Protein AF-A0A225V503-F1 (afdb_monomer_lite)

Radius of gyration: 16.39 Å; chains: 1; bounding box: 32×23×48 Å

Secondary structure (DSSP, 8-state):
-HHHHHH---S--------TT-HHHHTTSPTT--GGG-HHHHHHHHHHHHHHHHHHHHTTTT--

Structure (mmCIF, N/CA/C/O backbone):
data_AF-A0A225V503-F1
#
_entry.id   AF-A0A225V503-F1
#
loop_
_atom_site.group_PDB
_atom_site.id
_atom_site.type_symbol
_atom_site.label_atom_id
_atom_site.label_alt_id
_atom_site.label_comp_id
_atom_site.label_asym_id
_atom_site.label_entity_id
_atom_site.label_seq_id
_atom_site.pdbx_PDB_ins_code
_atom_site.Cartn_x
_atom_site.Cartn_y
_atom_site.Cartn_z
_atom_site.occupancy
_atom_site.B_iso_or_equiv
_atom_site.auth_seq_id
_atom_site.auth_comp_id
_atom_site.auth_asym_id
_atom_site.auth_atom_id
_atom_site.pdbx_PDB_model_num
ATOM 1 N N . MET A 1 1 ? 1.671 -14.326 -27.336 1.00 62.78 1 MET A N 1
ATOM 2 C CA . MET A 1 1 ? 2.860 -13.553 -27.767 1.00 62.78 1 MET A CA 1
ATOM 3 C C . MET A 1 1 ? 2.533 -12.308 -28.607 1.00 62.78 1 MET A C 1
ATOM 5 O O . MET A 1 1 ? 3.469 -11.642 -29.017 1.00 62.78 1 MET A O 1
ATOM 9 N N . ALA A 1 2 ? 1.263 -11.949 -28.859 1.00 83.50 2 ALA A N 1
ATOM 10 C CA . ALA A 1 2 ? 0.934 -10.755 -29.654 1.00 83.50 2 ALA A CA 1
ATOM 11 C C . ALA A 1 2 ? 1.405 -9.446 -28.989 1.00 83.50 2 ALA A C 1
ATOM 13 O O . ALA A 1 2 ? 2.101 -8.669 -29.625 1.00 83.50 2 ALA A O 1
ATOM 14 N N . ILE A 1 3 ? 1.144 -9.285 -27.685 1.00 81.44 3 ILE A N 1
ATOM 15 C CA . ILE A 1 3 ? 1.554 -8.099 -26.910 1.00 81.44 3 ILE A CA 1
ATOM 16 C C . ILE A 1 3 ? 3.079 -7.936 -26.901 1.00 81.44 3 ILE A C 1
ATOM 18 O O . ILE A 1 3 ? 3.573 -6.905 -27.318 1.00 81.44 3 ILE A O 1
ATOM 22 N N . VAL A 1 4 ? 3.843 -8.981 -26.551 1.00 84.62 4 VAL A N 1
ATOM 23 C CA . VAL A 1 4 ? 5.325 -8.942 -26.567 1.00 84.62 4 VAL A CA 1
ATOM 24 C C . VAL A 1 4 ? 5.889 -8.595 -27.949 1.00 84.62 4 VAL A C 1
ATOM 26 O O . VAL A 1 4 ? 6.941 -7.972 -28.054 1.00 84.62 4 VAL A O 1
ATOM 29 N N . ARG A 1 5 ? 5.200 -8.995 -29.023 1.00 81.94 5 ARG A N 1
ATOM 30 C CA . ARG A 1 5 ? 5.617 -8.690 -30.394 1.00 81.94 5 ARG A CA 1
ATOM 31 C C . ARG A 1 5 ? 5.376 -7.222 -30.767 1.00 81.94 5 ARG A C 1
ATOM 33 O O . ARG A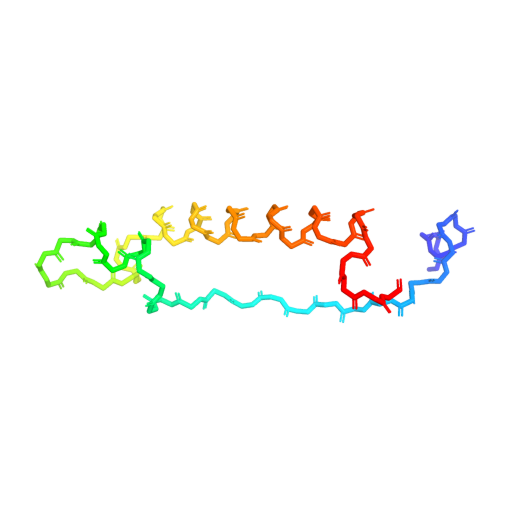 1 5 ? 6.134 -6.701 -31.574 1.00 81.94 5 ARG A O 1
ATOM 40 N N . GLU A 1 6 ? 4.359 -6.577 -30.195 1.00 88.25 6 GLU A N 1
ATOM 41 C CA . GLU A 1 6 ? 4.077 -5.145 -30.382 1.00 88.25 6 GLU A CA 1
ATOM 42 C C . GLU A 1 6 ? 4.867 -4.244 -29.425 1.00 88.25 6 GLU A C 1
ATOM 44 O O . GLU A 1 6 ? 5.377 -3.211 -29.845 1.00 88.25 6 GLU A O 1
ATOM 49 N N . THR A 1 7 ? 4.979 -4.618 -28.149 1.00 83.69 7 THR A N 1
ATOM 50 C CA . THR A 1 7 ? 5.506 -3.749 -27.080 1.00 83.69 7 THR A CA 1
ATOM 51 C C . THR A 1 7 ? 6.909 -4.126 -26.611 1.00 83.69 7 THR A C 1
ATOM 53 O O . THR A 1 7 ? 7.466 -3.454 -25.749 1.00 83.69 7 THR A O 1
ATOM 56 N N . GLY A 1 8 ? 7.487 -5.204 -27.144 1.00 85.75 8 GLY A N 1
ATOM 57 C CA . GLY A 1 8 ? 8.744 -5.764 -26.656 1.00 85.75 8 GLY A CA 1
ATOM 58 C C . GLY A 1 8 ? 8.566 -6.655 -25.424 1.00 85.75 8 GLY A C 1
ATOM 59 O O . GLY A 1 8 ? 7.487 -6.755 -24.830 1.00 85.75 8 GLY A O 1
ATOM 60 N N . ALA A 1 9 ? 9.637 -7.364 -25.062 1.00 86.25 9 ALA A N 1
ATOM 61 C CA . ALA A 1 9 ? 9.646 -8.211 -23.876 1.00 86.25 9 ALA A CA 1
ATOM 62 C C . ALA A 1 9 ? 9.709 -7.340 -22.610 1.00 86.25 9 ALA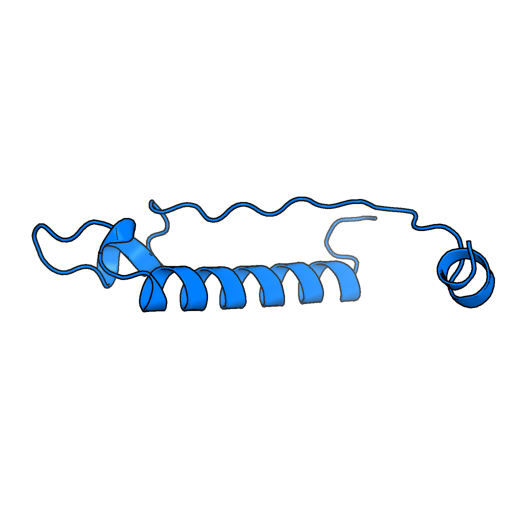 A C 1
ATOM 64 O O . ALA A 1 9 ? 10.534 -6.431 -22.556 1.00 86.25 9 ALA A O 1
ATOM 65 N N . PRO A 1 10 ? 8.877 -7.607 -21.590 1.00 82.56 10 PRO A N 1
ATOM 66 C CA . PRO A 1 10 ? 8.935 -6.861 -20.342 1.00 82.56 10 PRO A CA 1
ATOM 67 C C . PRO A 1 10 ? 10.277 -7.096 -19.646 1.00 82.56 10 PRO A C 1
ATOM 69 O O . PRO A 1 10 ? 10.710 -8.236 -19.478 1.00 82.56 10 PRO A O 1
ATOM 72 N N . ASN A 1 11 ? 10.912 -6.012 -19.208 1.00 83.69 11 ASN A N 1
ATOM 73 C CA . ASN A 1 11 ? 12.172 -6.061 -18.465 1.00 83.69 11 ASN A CA 1
ATOM 74 C C . ASN A 1 11 ? 11.967 -6.214 -16.950 1.00 83.69 11 ASN A C 1
ATOM 76 O O . ASN A 1 11 ? 12.893 -6.611 -16.248 1.00 83.69 11 ASN A O 1
ATOM 80 N N . LEU A 1 12 ? 10.767 -5.912 -16.445 1.00 84.62 12 LEU A N 1
ATOM 81 C CA . LEU A 1 12 ? 10.481 -5.833 -15.016 1.00 84.62 12 LEU A CA 1
ATOM 82 C C . LEU A 1 12 ? 9.088 -6.383 -14.689 1.00 84.62 12 LEU A C 1
ATOM 84 O O . LEU A 1 12 ? 8.117 -6.105 -15.391 1.00 84.62 12 LEU A O 1
ATOM 88 N N . PHE A 1 13 ? 8.994 -7.120 -13.583 1.00 87.00 13 PHE A N 1
ATOM 89 C CA . PHE A 1 13 ? 7.735 -7.538 -12.969 1.00 87.00 13 PHE A CA 1
ATOM 90 C C . PHE A 1 13 ? 7.732 -7.107 -11.502 1.00 87.00 13 PHE A C 1
ATOM 92 O O . PHE A 1 13 ? 8.514 -7.619 -10.703 1.00 87.00 13 PHE A O 1
ATOM 99 N N . ILE A 1 14 ? 6.850 -6.171 -11.145 1.00 89.94 14 ILE A N 1
ATOM 100 C CA . ILE A 1 14 ? 6.720 -5.654 -9.777 1.00 89.94 14 ILE A CA 1
ATOM 101 C C . ILE A 1 14 ? 5.424 -6.169 -9.160 1.00 89.94 14 ILE A C 1
ATOM 103 O O . ILE A 1 14 ? 4.362 -6.100 -9.775 1.00 89.94 14 ILE A O 1
ATOM 107 N N . THR A 1 15 ? 5.501 -6.633 -7.913 1.00 93.31 15 THR A N 1
ATOM 108 C CA . THR A 1 15 ? 4.324 -6.904 -7.080 1.00 93.31 15 THR A CA 1
ATOM 109 C C . THR A 1 15 ? 4.245 -5.860 -5.974 1.00 93.31 15 THR A C 1
ATOM 111 O O . THR A 1 15 ? 5.194 -5.704 -5.210 1.00 93.31 15 THR A O 1
ATOM 114 N N . MET A 1 16 ? 3.113 -5.159 -5.866 1.00 93.75 16 MET A N 1
ATOM 115 C CA . MET A 1 16 ? 2.848 -4.212 -4.781 1.00 93.75 16 MET A CA 1
ATOM 116 C C . MET A 1 16 ? 1.687 -4.720 -3.926 1.00 93.75 16 MET A C 1
ATOM 118 O O . MET A 1 16 ? 0.585 -4.939 -4.425 1.00 93.75 16 MET A O 1
ATOM 122 N N . THR A 1 17 ? 1.923 -4.888 -2.627 1.00 93.69 17 THR A N 1
ATOM 123 C CA . THR A 1 17 ? 0.915 -5.339 -1.660 1.00 93.69 17 THR A CA 1
ATOM 124 C C . THR A 1 17 ? 0.482 -4.195 -0.754 1.00 93.69 17 THR A C 1
ATOM 126 O O . THR A 1 17 ? 1.315 -3.421 -0.283 1.00 93.69 17 THR A O 1
ATOM 129 N N . CYS A 1 18 ? -0.814 -4.102 -0.464 1.00 93.19 18 CYS A N 1
ATOM 130 C CA . CYS A 1 18 ? -1.318 -3.128 0.498 1.00 93.19 18 CYS A CA 1
ATOM 131 C C . CYS A 1 18 ? -0.894 -3.491 1.929 1.00 93.19 18 CYS A C 1
ATOM 133 O O . CYS A 1 18 ? -0.988 -4.653 2.322 1.00 93.19 18 CYS A O 1
ATOM 135 N N . ASN A 1 19 ? -0.490 -2.498 2.728 1.00 93.50 19 ASN A N 1
ATOM 136 C CA . ASN A 1 19 ? -0.196 -2.684 4.149 1.00 93.50 19 ASN A CA 1
ATOM 137 C C . ASN A 1 19 ? -1.281 -2.006 5.008 1.00 93.50 19 ASN A C 1
ATOM 139 O O . ASN A 1 19 ? -1.357 -0.777 5.015 1.00 93.50 19 ASN A O 1
ATOM 143 N N . PRO A 1 20 ? -2.090 -2.755 5.782 1.00 91.75 20 PRO A N 1
ATOM 144 C CA . PRO A 1 20 ? -3.132 -2.175 6.634 1.00 91.75 20 PRO A CA 1
ATOM 145 C C . PRO A 1 20 ? -2.574 -1.308 7.774 1.00 91.75 20 PRO A C 1
ATOM 147 O O . PRO A 1 20 ? -3.322 -0.569 8.407 1.00 91.75 20 PRO A O 1
ATOM 150 N N . ASN A 1 21 ? -1.265 -1.380 8.047 1.00 93.38 21 ASN A N 1
ATOM 151 C CA . ASN A 1 21 ? -0.604 -0.570 9.065 1.00 93.38 21 ASN A CA 1
ATOM 152 C C . ASN A 1 21 ? -0.158 0.814 8.591 1.00 93.38 21 ASN A C 1
ATOM 154 O O . ASN A 1 21 ? 0.432 1.540 9.392 1.00 93.38 21 ASN A O 1
ATOM 158 N N . TRP A 1 22 ? -0.404 1.176 7.332 1.00 95.50 22 TRP A N 1
ATOM 159 C CA . TRP A 1 22 ? -0.090 2.514 6.846 1.00 95.50 22 TRP A CA 1
ATOM 160 C C . TRP A 1 22 ? -0.810 3.597 7.666 1.00 95.50 22 TRP A C 1
ATOM 162 O O . TRP A 1 22 ? -1.986 3.415 8.007 1.00 95.50 22 TRP A O 1
ATOM 172 N N . PRO A 1 23 ? -0.124 4.708 8.002 1.00 95.00 23 PRO A N 1
ATOM 173 C CA . PRO A 1 23 ? -0.696 5.770 8.828 1.00 95.00 23 PRO A CA 1
ATOM 174 C C . PRO A 1 23 ? -1.956 6.358 8.192 1.00 95.00 23 PRO A C 1
ATOM 176 O O . PRO A 1 23 ? -2.950 6.545 8.884 1.00 95.00 23 PRO A O 1
ATOM 179 N N . GLU A 1 24 ? -1.985 6.500 6.864 1.00 95.81 24 GLU A N 1
ATOM 180 C CA . GLU A 1 24 ? -3.146 7.007 6.129 1.00 95.81 24 GLU A CA 1
ATOM 181 C C . GLU A 1 24 ? -4.396 6.134 6.332 1.00 95.81 24 GLU A C 1
ATOM 183 O O . GLU A 1 24 ? -5.517 6.640 6.297 1.00 95.81 24 GLU A O 1
ATOM 188 N N . ILE A 1 25 ? -4.216 4.829 6.570 1.00 95.75 25 ILE A N 1
ATOM 189 C CA . ILE A 1 25 ? -5.306 3.913 6.915 1.00 95.75 25 ILE A CA 1
ATOM 190 C C . ILE A 1 25 ? -5.621 4.040 8.409 1.00 95.75 25 ILE A C 1
ATOM 192 O O . ILE A 1 25 ? -6.757 4.331 8.766 1.00 95.75 25 ILE A O 1
ATOM 196 N N . LYS A 1 26 ? -4.626 3.870 9.289 1.00 95.00 26 LYS A N 1
ATOM 197 C CA . LYS A 1 26 ? -4.833 3.848 10.748 1.00 95.00 26 LYS A CA 1
ATOM 198 C C . LYS A 1 26 ? -5.466 5.121 11.303 1.00 95.00 26 LYS A C 1
ATOM 200 O O . LYS A 1 26 ? -6.336 5.030 12.161 1.00 95.00 26 LYS A O 1
ATOM 205 N N . GLU A 1 27 ? -5.058 6.283 10.811 1.00 95.56 27 GLU A N 1
ATOM 206 C CA . GLU A 1 27 ? -5.568 7.582 11.265 1.00 95.56 27 GLU A CA 1
ATOM 207 C C . GLU A 1 27 ? -7.014 7.840 10.819 1.00 95.56 27 GLU A C 1
ATOM 209 O O . GLU A 1 27 ? -7.725 8.626 11.439 1.00 95.56 27 GLU A O 1
ATOM 214 N N . ASN A 1 28 ? -7.468 7.156 9.764 1.00 94.75 28 ASN A N 1
ATOM 215 C CA . ASN A 1 28 ? -8.806 7.300 9.186 1.00 94.75 28 ASN A CA 1
ATOM 216 C C . ASN A 1 28 ? -9.741 6.122 9.522 1.00 94.75 28 ASN A C 1
ATOM 218 O O . ASN A 1 28 ? -10.842 6.030 8.959 1.00 94.75 28 ASN A O 1
ATOM 222 N N . LEU A 1 29 ? -9.306 5.219 10.405 1.00 95.56 29 LEU A N 1
ATOM 223 C CA . LEU A 1 29 ? -10.140 4.185 11.011 1.00 95.56 29 LEU A CA 1
ATOM 224 C C . LEU A 1 29 ? -10.791 4.724 12.284 1.00 95.56 29 LEU A C 1
ATOM 226 O O . LEU A 1 29 ? -10.164 5.423 13.084 1.00 95.56 29 LEU A O 1
ATOM 230 N N . ARG A 1 30 ? -12.062 4.386 12.501 1.00 93.94 30 ARG A N 1
ATOM 231 C CA . ARG A 1 30 ? -12.734 4.693 13.765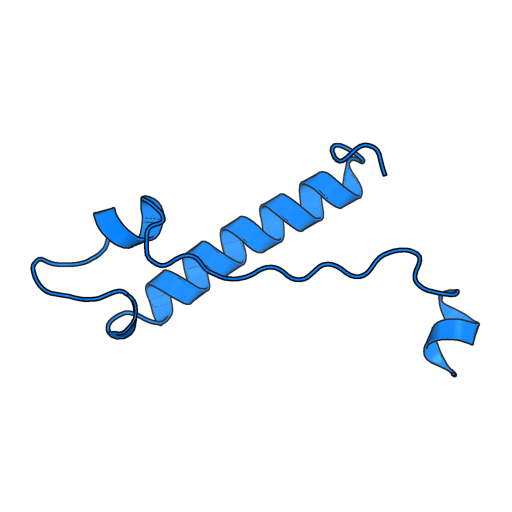 1.00 93.94 30 ARG A CA 1
ATOM 232 C C . ARG A 1 30 ? -12.240 3.742 14.849 1.00 93.94 30 ARG A C 1
ATOM 234 O O . ARG A 1 30 ? -11.695 2.671 14.585 1.00 93.94 30 ARG A O 1
ATOM 241 N N . ARG A 1 31 ? -12.456 4.122 16.109 1.00 93.06 31 ARG A N 1
ATOM 242 C CA . ARG A 1 31 ? -12.056 3.299 17.254 1.00 93.06 31 ARG A CA 1
ATOM 243 C C . ARG A 1 31 ? -12.724 1.920 17.173 1.00 93.06 31 ARG A C 1
ATOM 245 O O . ARG A 1 31 ? -13.942 1.829 17.271 1.00 93.06 31 ARG A O 1
ATOM 252 N N . GLY A 1 32 ? -11.912 0.873 17.036 1.00 91.38 32 GLY A N 1
ATOM 253 C CA . GLY A 1 32 ? -12.369 -0.517 16.948 1.00 91.38 32 GLY A CA 1
ATOM 254 C C . GLY A 1 32 ? -12.626 -1.036 15.529 1.00 91.38 32 GLY A C 1
ATOM 255 O O . GLY A 1 32 ? -12.841 -2.233 15.389 1.00 91.38 32 GLY A O 1
ATOM 256 N N . GLU A 1 33 ? -12.565 -0.190 14.495 1.00 93.75 33 GLU A N 1
ATOM 257 C CA . GLU A 1 33 ? -12.587 -0.657 13.102 1.00 93.75 33 GLU A CA 1
ATOM 258 C C . GLU A 1 33 ? -11.227 -1.237 12.706 1.00 93.75 33 GLU A C 1
ATOM 260 O O . GLU A 1 33 ? -10.167 -0.721 13.076 1.00 93.75 33 GLU A O 1
ATOM 265 N N . GLN A 1 34 ? -11.259 -2.292 11.900 1.00 94.38 34 GLN A N 1
ATOM 266 C CA . GLN A 1 34 ? -10.099 -2.836 11.215 1.00 94.38 34 GLN A CA 1
ATOM 267 C C . GLN A 1 34 ? -10.059 -2.348 9.766 1.00 94.38 34 GLN A C 1
ATOM 269 O O . GLN A 1 34 ? -11.064 -1.954 9.178 1.00 94.38 34 GLN A O 1
ATOM 274 N N . ALA A 1 35 ? -8.884 -2.424 9.142 1.00 93.75 35 ALA A N 1
ATOM 275 C CA . ALA A 1 35 ? -8.720 -2.059 7.735 1.00 93.75 35 ALA A CA 1
ATOM 276 C C . ALA A 1 35 ? -9.656 -2.856 6.802 1.00 93.75 35 ALA A C 1
ATOM 278 O O . ALA A 1 35 ? -10.140 -2.319 5.810 1.00 93.75 35 ALA A O 1
ATOM 279 N N . SER A 1 36 ? -9.953 -4.115 7.142 1.00 94.12 36 SER A N 1
ATOM 280 C CA . SER A 1 36 ? -10.916 -4.958 6.421 1.00 94.12 36 SER A CA 1
ATOM 281 C C . SER A 1 36 ? -12.343 -4.412 6.438 1.00 94.12 36 SER A C 1
ATOM 283 O O . SER A 1 36 ? -13.092 -4.670 5.501 1.00 94.12 36 SER A O 1
ATOM 285 N N . ASP A 1 37 ? -12.708 -3.649 7.470 1.00 95.50 37 ASP A N 1
ATOM 286 C 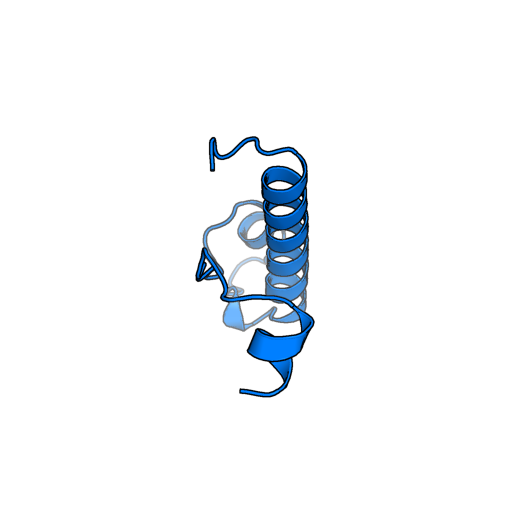CA . ASP A 1 37 ? -14.057 -3.102 7.642 1.00 95.50 37 ASP A CA 1
ATOM 287 C C . ASP A 1 37 ? -14.273 -1.841 6.787 1.00 95.50 37 ASP A C 1
ATOM 289 O O . ASP A 1 37 ? -15.409 -1.476 6.485 1.00 95.50 37 ASP A O 1
ATOM 293 N N . ARG A 1 38 ? -13.183 -1.191 6.345 1.00 94.69 38 ARG A N 1
ATOM 294 C CA . ARG A 1 38 ? -13.192 -0.003 5.472 1.00 94.69 38 ARG A CA 1
ATOM 295 C C . ARG A 1 38 ? -12.421 -0.249 4.165 1.00 94.69 38 ARG A C 1
ATOM 297 O O . ARG A 1 38 ? -11.393 0.394 3.921 1.00 94.69 38 ARG A O 1
ATOM 304 N N . PRO A 1 39 ? -12.890 -1.155 3.286 1.00 95.19 39 PRO A N 1
ATOM 305 C CA . PRO A 1 39 ? -12.189 -1.478 2.042 1.00 95.19 39 PRO A CA 1
ATOM 306 C C . PRO A 1 39 ? -12.056 -0.270 1.102 1.00 95.19 39 PRO A C 1
ATOM 308 O O . PRO A 1 39 ? -11.093 -0.187 0.343 1.00 95.19 39 PRO A O 1
ATOM 311 N N . ASP A 1 40 ? -12.974 0.698 1.179 1.00 95.94 40 ASP A N 1
ATOM 312 C CA . ASP A 1 40 ? -12.911 1.956 0.431 1.00 95.94 40 ASP A CA 1
ATOM 313 C C . ASP A 1 40 ? -11.668 2.783 0.799 1.00 95.94 40 ASP A C 1
ATOM 315 O O . ASP A 1 40 ? -10.976 3.302 -0.079 1.00 95.94 40 ASP A O 1
ATOM 319 N N . LEU A 1 41 ? -11.349 2.867 2.094 1.00 95.94 41 LEU A N 1
ATOM 320 C CA . LEU A 1 41 ? -10.172 3.566 2.599 1.00 95.94 41 LEU A CA 1
ATOM 321 C C . LEU A 1 41 ? -8.897 2.877 2.129 1.00 95.94 41 LEU A C 1
ATOM 323 O O . LEU A 1 41 ? -8.005 3.528 1.587 1.00 95.94 41 LEU A O 1
ATOM 327 N N . VAL A 1 42 ? -8.840 1.557 2.303 1.00 96.38 42 VAL A N 1
ATOM 328 C CA . VAL A 1 42 ? -7.691 0.738 1.909 1.00 96.38 42 VAL A CA 1
ATOM 329 C C . VAL A 1 42 ? -7.426 0.875 0.410 1.00 96.38 42 VAL A C 1
ATOM 331 O O . VAL A 1 42 ? -6.299 1.165 0.013 1.00 96.38 42 VAL A O 1
ATOM 334 N N . ALA A 1 43 ? -8.463 0.752 -0.425 1.00 96.31 43 ALA A N 1
ATOM 335 C CA . ALA A 1 43 ? -8.345 0.888 -1.875 1.00 96.31 43 ALA A CA 1
ATOM 336 C C . ALA A 1 43 ? -7.864 2.285 -2.294 1.00 96.31 43 ALA A C 1
ATOM 338 O O . ALA A 1 43 ? -7.020 2.411 -3.182 1.00 96.31 43 ALA A O 1
ATOM 339 N N . ARG A 1 44 ? -8.355 3.345 -1.638 1.00 97.00 44 ARG A N 1
ATOM 340 C CA . ARG A 1 44 ? -7.921 4.722 -1.918 1.00 97.00 44 ARG A CA 1
ATOM 341 C C . ARG A 1 44 ? -6.450 4.941 -1.586 1.00 97.00 44 ARG A C 1
ATOM 343 O O . ARG A 1 44 ? -5.728 5.479 -2.424 1.00 97.00 44 ARG A O 1
ATOM 350 N N . VAL A 1 45 ? -6.007 4.510 -0.405 1.00 97.12 45 VAL A N 1
ATOM 351 C CA . VAL A 1 45 ? -4.601 4.638 0.007 1.00 97.12 45 VAL A CA 1
ATOM 352 C C . VAL A 1 45 ? -3.705 3.799 -0.904 1.00 97.12 45 VAL A C 1
ATOM 354 O O . VAL A 1 45 ? -2.696 4.297 -1.398 1.00 97.12 45 VAL A O 1
ATOM 357 N N . PHE A 1 46 ? -4.102 2.562 -1.212 1.00 96.94 46 PHE A N 1
ATOM 358 C CA . PHE A 1 46 ? -3.375 1.710 -2.152 1.00 96.94 46 PHE A CA 1
ATOM 359 C C . PHE A 1 46 ? -3.218 2.375 -3.523 1.00 96.94 46 PHE A C 1
ATOM 361 O O . PHE A 1 46 ? -2.114 2.419 -4.058 1.00 96.94 46 PHE A O 1
ATOM 368 N N . MET A 1 47 ? -4.289 2.959 -4.068 1.00 97.00 47 MET A N 1
ATOM 369 C CA . MET A 1 47 ? -4.241 3.645 -5.360 1.00 97.00 47 MET A CA 1
ATOM 370 C C . MET A 1 47 ? -3.332 4.882 -5.334 1.00 97.00 47 MET A C 1
ATOM 372 O O . MET A 1 47 ? -2.656 5.170 -6.319 1.00 97.00 47 MET A O 1
ATOM 376 N N . GLN A 1 48 ? -3.278 5.613 -4.217 1.00 96.75 48 GLN A N 1
ATOM 377 C CA . GLN A 1 48 ? -2.337 6.726 -4.054 1.00 96.75 48 GLN A CA 1
ATOM 378 C C . GLN A 1 48 ? -0.882 6.241 -4.051 1.00 96.75 48 GLN A C 1
ATOM 380 O O . GLN A 1 48 ? -0.056 6.813 -4.760 1.00 96.75 48 GLN A O 1
ATOM 385 N N . LYS A 1 49 ? -0.576 5.162 -3.318 1.00 96.50 49 LYS A N 1
ATOM 386 C CA . LYS A 1 49 ? 0.763 4.548 -3.307 1.00 96.50 49 LYS A CA 1
ATOM 387 C C . LYS A 1 49 ? 1.143 3.986 -4.678 1.00 96.50 49 LYS A C 1
ATOM 389 O O . LYS A 1 49 ? 2.279 4.160 -5.100 1.00 96.50 49 LYS A O 1
ATOM 394 N N . LEU A 1 50 ? 0.189 3.389 -5.397 1.00 95.94 50 LEU A N 1
ATOM 395 C CA . LEU A 1 50 ? 0.413 2.861 -6.745 1.00 95.94 50 LEU A CA 1
ATOM 396 C C . LEU A 1 50 ? 0.793 3.979 -7.713 1.00 95.94 50 LEU A C 1
ATOM 398 O 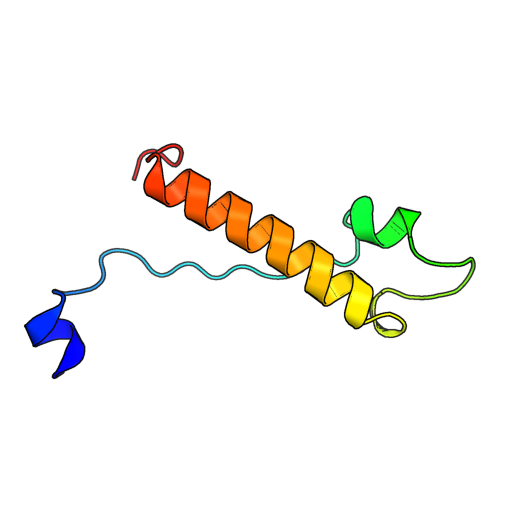O . LEU A 1 50 ? 1.755 3.849 -8.456 1.00 95.94 50 LEU A O 1
ATOM 402 N N . LYS A 1 51 ? 0.062 5.099 -7.678 1.00 96.19 51 LYS A N 1
ATOM 403 C CA . LYS A 1 51 ? 0.365 6.263 -8.519 1.00 96.19 51 LYS A CA 1
ATOM 404 C C . LYS A 1 51 ? 1.731 6.864 -8.207 1.00 96.19 51 LYS A C 1
ATOM 406 O O . LYS A 1 51 ? 2.421 7.261 -9.136 1.00 96.19 51 LYS A O 1
ATOM 411 N N . ALA A 1 52 ? 2.108 6.925 -6.929 1.00 95.25 52 ALA A N 1
ATOM 412 C CA . ALA A 1 52 ? 3.444 7.361 -6.536 1.00 95.25 52 ALA A CA 1
ATOM 413 C C . ALA A 1 52 ? 4.517 6.425 -7.114 1.00 95.25 52 ALA A C 1
ATOM 415 O O . ALA A 1 52 ? 5.421 6.899 -7.785 1.00 95.25 52 ALA A O 1
ATOM 416 N N . LEU A 1 53 ? 4.342 5.107 -6.977 1.00 94.19 53 LEU A N 1
ATOM 417 C CA . LEU A 1 53 ? 5.265 4.123 -7.543 1.00 94.19 53 LEU A CA 1
ATOM 418 C C . LEU A 1 53 ? 5.383 4.231 -9.072 1.00 94.19 53 LEU A C 1
ATOM 420 O O . LEU A 1 53 ? 6.486 4.181 -9.601 1.00 94.19 53 LEU A O 1
ATOM 424 N N . CYS A 1 54 ? 4.264 4.382 -9.789 1.00 93.12 54 CYS A N 1
ATOM 425 C CA . CYS A 1 54 ? 4.290 4.585 -11.241 1.00 93.12 54 CYS A CA 1
ATOM 426 C C . CYS A 1 54 ? 5.055 5.856 -11.617 1.00 93.12 54 CYS A C 1
ATOM 428 O O . CYS A 1 54 ? 5.859 5.826 -12.538 1.00 93.12 54 CYS A O 1
ATOM 430 N N . LYS A 1 55 ? 4.853 6.944 -10.871 1.00 94.31 55 LYS A N 1
ATOM 431 C CA . LYS A 1 55 ? 5.584 8.189 -11.093 1.00 94.31 55 LYS A CA 1
ATOM 432 C C . LYS A 1 55 ? 7.090 8.013 -10.858 1.00 94.31 55 LYS A C 1
ATOM 434 O O . LYS A 1 55 ? 7.879 8.464 -11.678 1.00 94.31 55 LYS A O 1
ATOM 439 N N . ASP A 1 56 ? 7.481 7.325 -9.788 1.00 92.25 56 ASP A N 1
ATOM 440 C CA . ASP A 1 56 ? 8.893 7.059 -9.483 1.00 92.25 56 ASP A CA 1
ATOM 441 C C . ASP A 1 56 ? 9.560 6.185 -10.564 1.00 92.25 56 ASP A C 1
ATOM 443 O O . ASP A 1 56 ? 10.745 6.354 -10.858 1.00 92.25 56 ASP A O 1
ATOM 447 N N . LEU A 1 57 ? 8.799 5.265 -11.172 1.00 90.62 57 LEU A N 1
ATOM 448 C CA . LEU A 1 57 ? 9.235 4.465 -12.321 1.00 90.62 57 LEU A CA 1
ATOM 449 C C . LEU A 1 57 ? 9.416 5.325 -13.576 1.00 90.62 57 LEU A C 1
ATOM 451 O O . LEU A 1 57 ? 10.442 5.204 -14.239 1.00 90.62 57 LEU A O 1
ATOM 455 N N . ASP A 1 58 ? 8.458 6.204 -13.876 1.00 88.25 58 ASP A N 1
ATOM 456 C CA . ASP A 1 58 ? 8.525 7.104 -15.034 1.00 88.25 58 ASP A CA 1
ATOM 457 C C . ASP A 1 58 ? 9.689 8.104 -14.917 1.00 88.25 58 ASP A C 1
ATOM 459 O O . ASP A 1 58 ? 10.325 8.450 -15.911 1.00 88.25 58 ASP A O 1
ATOM 463 N N . GLU A 1 59 ? 9.995 8.554 -13.697 1.00 91.69 59 GLU A N 1
ATOM 464 C CA . GLU A 1 59 ? 11.106 9.467 -13.409 1.00 91.69 59 GLU A CA 1
ATOM 465 C C . GLU A 1 59 ? 12.467 8.748 -13.283 1.00 91.69 59 GLU A C 1
ATOM 467 O O . GLU A 1 59 ? 13.496 9.407 -13.133 1.00 91.69 59 GLU A O 1
ATOM 472 N N . GLY A 1 60 ? 12.504 7.409 -13.348 1.00 84.25 60 GLY A N 1
ATOM 473 C CA . GLY A 1 60 ? 13.737 6.619 -13.226 1.00 84.25 60 GLY A CA 1
ATOM 474 C C . GLY A 1 60 ? 14.381 6.681 -11.834 1.00 84.25 60 GLY A C 1
ATOM 475 O O . GLY A 1 60 ? 15.560 6.364 -11.669 1.00 84.25 60 GLY A O 1
ATOM 476 N N . VAL A 1 61 ? 13.620 7.076 -10.808 1.00 80.62 61 VAL A N 1
ATOM 477 C CA . VAL A 1 61 ? 14.111 7.312 -9.434 1.00 80.62 61 VAL A CA 1
ATOM 478 C C . VAL A 1 61 ? 14.598 6.020 -8.776 1.00 80.62 61 VAL A C 1
ATOM 480 O O . VAL A 1 61 ? 15.455 6.041 -7.894 1.00 80.62 61 VAL A O 1
ATOM 483 N N . LEU A 1 62 ? 14.090 4.877 -9.236 1.00 76.19 62 LEU A N 1
ATOM 484 C CA . LEU A 1 62 ? 14.476 3.557 -8.742 1.00 76.19 62 LEU A CA 1
ATOM 485 C C . LEU A 1 62 ? 15.836 3.074 -9.279 1.00 76.19 62 LEU A C 1
ATOM 487 O O . LEU A 1 62 ? 16.290 2.008 -8.866 1.00 76.19 62 LEU A O 1
ATOM 491 N N . GLY A 1 63 ? 16.495 3.843 -10.158 1.00 69.06 63 GLY A N 1
ATOM 492 C CA . GLY A 1 63 ? 17.800 3.488 -10.731 1.00 69.06 63 GLY A CA 1
ATOM 493 C C . GLY A 1 63 ? 17.758 2.258 -11.643 1.00 69.06 63 GLY A C 1
ATOM 494 O O . GLY A 1 63 ? 18.766 1.558 -11.765 1.00 69.06 63 GLY A O 1
ATOM 495 N N . LEU A 1 64 ? 16.581 1.987 -12.216 1.00 65.94 64 LEU A N 1
ATOM 496 C CA . LEU A 1 64 ? 16.303 0.921 -13.180 1.00 65.94 64 LEU A CA 1
ATOM 497 C C . LEU A 1 64 ? 16.455 1.418 -14.618 1.00 65.94 64 LEU A C 1
ATOM 499 O O . LEU A 1 64 ? 16.176 2.614 -14.856 1.00 65.94 64 LEU A O 1
#

Sequen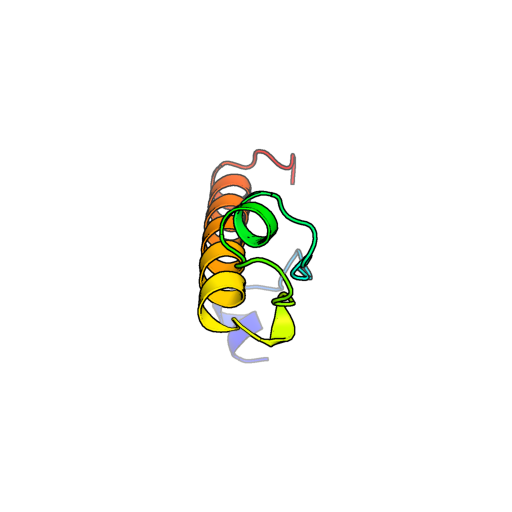ce (64 aa):
MAIVRETGAPNLFITMTCNPNWPEIKENLRRGEQASDRPDLVARVFMQKLKALCKDLDEGVLGL

Foldseek 3Di:
DVCCVVPNDDPDDDDDDFDQPDPQNVVPDDVPDGSVNCVVSSVVVSVVVVVVVVVCVVVCVVVD

pLDDT: mean 90.55, std 7.44, range [62.78, 97.12]

InterPro domains:
  IPR025476 Helitron helicase-like domain [PF14214] (1-63)

Organism: NCBI:txid4795